Protein AF-A0A2V5YL11-F1 (afdb_monomer)

Structure (mmCIF, N/CA/C/O backbone):
data_AF-A0A2V5YL11-F1
#
_entry.id   AF-A0A2V5YL11-F1
#
loop_
_atom_site.group_PDB
_atom_site.id
_atom_site.type_symbol
_atom_site.label_atom_id
_atom_site.label_alt_id
_atom_site.label_comp_id
_atom_site.label_asym_id
_atom_site.label_entity_id
_atom_site.label_seq_id
_atom_site.pdbx_PDB_ins_code
_atom_site.Cartn_x
_atom_site.Cartn_y
_atom_site.Cartn_z
_atom_site.occupancy
_atom_site.B_iso_or_equiv
_atom_site.auth_seq_id
_atom_site.auth_comp_id
_atom_site.auth_asym_id
_atom_site.auth_atom_id
_atom_site.pdbx_PDB_model_num
ATOM 1 N N . ALA A 1 1 ? 20.488 -9.698 -36.478 1.00 76.25 1 ALA A N 1
ATOM 2 C CA . ALA A 1 1 ? 19.577 -8.677 -35.928 1.00 76.25 1 ALA A CA 1
ATOM 3 C C . ALA A 1 1 ? 19.561 -8.806 -34.409 1.00 76.25 1 ALA A C 1
ATOM 5 O O . ALA A 1 1 ? 19.761 -9.916 -33.918 1.00 76.25 1 ALA A O 1
ATOM 6 N N . LYS A 1 2 ? 19.429 -7.700 -33.667 1.00 92.94 2 LYS A N 1
ATOM 7 C CA . LYS A 1 2 ? 19.277 -7.756 -32.206 1.00 92.94 2 LYS A CA 1
ATOM 8 C C . LYS A 1 2 ? 17.811 -8.078 -31.908 1.00 92.94 2 LYS A C 1
ATOM 10 O O . LYS A 1 2 ? 16.938 -7.496 -32.543 1.00 92.94 2 LYS A O 1
ATOM 15 N N . LYS A 1 3 ? 17.555 -9.010 -30.988 1.00 94.94 3 LYS A N 1
ATOM 16 C CA . LYS A 1 3 ? 16.209 -9.517 -30.691 1.00 94.94 3 LYS A CA 1
ATOM 17 C C . LYS A 1 3 ? 15.915 -9.491 -29.205 1.00 94.94 3 LYS A C 1
ATOM 19 O O . LYS A 1 3 ? 16.787 -9.819 -28.403 1.00 94.94 3 LYS A O 1
ATOM 24 N N . VAL A 1 4 ? 14.683 -9.148 -28.848 1.00 95.50 4 VAL A N 1
ATOM 25 C CA . VAL A 1 4 ? 14.139 -9.343 -27.501 1.00 95.50 4 VAL A CA 1
ATOM 26 C C . VAL A 1 4 ? 13.125 -10.483 -27.543 1.00 95.50 4 VAL A C 1
ATOM 28 O O . VAL A 1 4 ? 12.310 -10.558 -28.462 1.00 95.50 4 VAL A O 1
ATOM 31 N N . ARG A 1 5 ? 13.201 -11.394 -26.569 1.00 94.81 5 ARG A N 1
ATOM 32 C CA . ARG A 1 5 ? 12.267 -12.518 -26.429 1.00 94.81 5 ARG A CA 1
ATOM 33 C C . ARG A 1 5 ? 11.266 -12.185 -25.330 1.00 94.81 5 ARG A C 1
ATOM 35 O O . ARG A 1 5 ? 11.670 -11.849 -24.217 1.00 94.81 5 ARG A O 1
ATOM 42 N N . THR A 1 6 ? 9.981 -12.260 -25.643 1.00 91.44 6 THR A N 1
ATOM 43 C CA . THR A 1 6 ? 8.898 -12.279 -24.654 1.00 91.44 6 THR A CA 1
ATOM 44 C C . THR A 1 6 ? 8.455 -13.731 -24.438 1.00 91.44 6 THR A C 1
ATOM 46 O O . THR A 1 6 ? 9.088 -14.644 -24.967 1.00 91.44 6 THR A O 1
ATOM 49 N N . GLY A 1 7 ? 7.408 -13.971 -23.641 1.00 90.44 7 GLY A N 1
ATOM 50 C CA . GLY A 1 7 ? 6.903 -15.333 -23.416 1.00 90.44 7 GLY A CA 1
ATOM 51 C C . GLY A 1 7 ? 6.562 -16.071 -24.716 1.00 90.44 7 GLY A C 1
ATOM 52 O O . GLY A 1 7 ? 6.916 -17.237 -24.857 1.00 90.44 7 GLY A O 1
ATOM 53 N N . ASP A 1 8 ? 5.983 -15.355 -25.686 1.00 93.19 8 ASP A N 1
ATOM 54 C CA . ASP A 1 8 ? 5.396 -15.965 -26.885 1.00 93.19 8 ASP A CA 1
ATOM 55 C C . ASP A 1 8 ? 6.000 -15.455 -28.207 1.00 93.19 8 ASP A C 1
ATOM 57 O O . ASP A 1 8 ? 5.657 -15.960 -29.275 1.00 93.19 8 ASP A O 1
ATOM 61 N N . LEU A 1 9 ? 6.872 -14.437 -28.177 1.00 94.31 9 LEU A N 1
ATOM 62 C CA . LEU A 1 9 ? 7.337 -13.742 -29.384 1.00 94.31 9 LEU A CA 1
ATOM 63 C C . LEU A 1 9 ? 8.833 -13.417 -29.343 1.00 94.31 9 LEU A C 1
ATOM 65 O O . LEU A 1 9 ? 9.419 -13.174 -28.288 1.00 94.31 9 LEU A O 1
ATOM 69 N N . GLU A 1 10 ? 9.433 -13.322 -30.529 1.00 95.94 10 GLU A N 1
ATOM 70 C CA . GLU A 1 10 ? 10.731 -12.678 -30.730 1.00 95.94 10 GLU A CA 1
ATOM 71 C C . GLU A 1 10 ? 10.550 -11.417 -31.567 1.00 95.94 10 GLU A C 1
ATOM 73 O O . GLU A 1 10 ? 9.960 -11.464 -32.645 1.00 95.94 10 GLU A O 1
ATOM 78 N N . ILE A 1 11 ? 11.069 -10.295 -31.077 1.00 95.25 11 ILE A N 1
ATOM 79 C CA . ILE A 1 11 ? 10.915 -8.989 -31.716 1.00 95.25 11 ILE A CA 1
ATOM 80 C C . ILE A 1 11 ? 12.307 -8.466 -32.075 1.00 95.25 11 ILE A C 1
ATOM 82 O O . ILE A 1 11 ? 13.159 -8.306 -31.196 1.00 95.25 11 ILE A O 1
ATOM 86 N N . ASP A 1 12 ? 12.542 -8.224 -33.366 1.00 97.00 12 ASP A N 1
ATOM 87 C CA . ASP A 1 12 ? 13.755 -7.574 -33.869 1.00 97.00 12 ASP A CA 1
ATOM 88 C C . ASP A 1 12 ? 13.756 -6.076 -33.526 1.00 97.00 12 ASP A C 1
ATOM 90 O O . ASP A 1 12 ? 12.714 -5.421 -33.553 1.00 97.00 12 ASP A O 1
ATOM 94 N N . TYR A 1 13 ? 14.929 -5.522 -33.213 1.00 96.19 13 TYR A N 1
ATOM 95 C CA . TYR A 1 13 ? 15.086 -4.099 -32.916 1.00 96.19 13 TYR A CA 1
ATOM 96 C C . TYR A 1 13 ? 16.445 -3.538 -33.354 1.00 96.19 13 TYR A C 1
ATOM 98 O O . TYR A 1 13 ? 17.468 -4.228 -33.334 1.00 96.19 13 TYR A O 1
ATOM 106 N N . ASP A 1 14 ? 16.467 -2.237 -33.648 1.00 96.50 14 ASP A N 1
ATOM 107 C CA . ASP A 1 14 ? 17.703 -1.468 -33.852 1.00 96.50 14 ASP A CA 1
ATOM 108 C C . ASP A 1 14 ? 18.208 -0.861 -32.532 1.00 96.50 14 ASP A C 1
ATOM 110 O O . ASP A 1 14 ? 19.389 -0.980 -32.177 1.00 96.50 14 ASP A O 1
ATOM 114 N N . TYR A 1 15 ? 17.275 -0.311 -31.746 1.00 96.50 15 TYR A N 1
ATOM 115 C CA . TYR A 1 15 ? 17.486 0.228 -30.402 1.00 96.50 15 TYR A CA 1
ATOM 116 C C . TYR A 1 15 ? 16.425 -0.315 -29.438 1.00 96.50 15 TYR A C 1
ATOM 118 O O . TYR A 1 15 ? 15.255 -0.418 -29.795 1.00 96.50 15 TYR A O 1
ATOM 126 N N . LEU A 1 16 ? 16.835 -0.646 -28.212 1.00 95.62 16 LEU A N 1
ATOM 127 C CA . LEU A 1 16 ? 15.959 -1.175 -27.166 1.00 95.62 16 LEU A CA 1
ATOM 128 C C . LEU A 1 16 ? 16.057 -0.292 -25.923 1.00 95.62 16 LEU A C 1
ATOM 130 O O . LEU A 1 16 ? 17.148 -0.104 -25.386 1.00 95.62 16 LEU A O 1
ATOM 134 N N . ILE A 1 17 ? 14.914 0.215 -25.461 1.00 95.38 17 ILE A N 1
ATOM 135 C CA . ILE A 1 17 ? 14.784 0.950 -24.199 1.00 95.38 17 ILE A CA 1
ATOM 136 C C . ILE A 1 17 ? 14.021 0.058 -23.223 1.00 95.38 17 ILE A C 1
ATOM 138 O O . ILE A 1 17 ? 12.880 -0.321 -23.482 1.00 95.38 17 ILE A O 1
ATOM 142 N N . LEU A 1 18 ? 14.651 -0.280 -22.100 1.00 93.06 18 LEU A N 1
ATOM 143 C CA . LEU A 1 18 ? 14.049 -1.111 -21.061 1.00 93.06 18 LEU A CA 1
ATOM 144 C C . LEU A 1 18 ? 13.541 -0.230 -19.921 1.00 93.06 18 LEU A C 1
ATOM 146 O O . LEU A 1 18 ? 14.326 0.370 -19.193 1.00 93.06 18 LEU A O 1
ATOM 150 N N . ALA A 1 19 ? 12.220 -0.177 -19.767 1.00 94.00 19 ALA A N 1
ATOM 151 C CA . ALA A 1 19 ? 11.531 0.584 -18.726 1.00 94.00 19 ALA A CA 1
ATOM 152 C C . ALA A 1 19 ? 10.490 -0.286 -17.997 1.00 94.00 19 ALA A C 1
ATOM 154 O O . ALA A 1 19 ? 9.371 0.139 -17.736 1.00 94.00 19 ALA A O 1
ATOM 155 N N . THR A 1 20 ? 10.847 -1.532 -17.669 1.00 90.75 20 THR A N 1
ATOM 156 C CA . THR A 1 20 ? 9.940 -2.533 -17.067 1.00 90.75 20 THR A CA 1
ATOM 157 C C . THR A 1 20 ? 9.579 -2.258 -15.602 1.00 90.75 20 THR A C 1
ATOM 159 O O . THR A 1 20 ? 8.879 -3.052 -14.977 1.00 90.75 20 THR A O 1
ATOM 162 N N . GLY A 1 21 ? 10.069 -1.154 -15.036 1.00 89.12 21 GLY A N 1
ATOM 163 C CA . GLY A 1 21 ? 9.877 -0.803 -13.634 1.00 89.12 21 GLY A CA 1
ATOM 164 C C . GLY A 1 21 ? 10.629 -1.730 -12.675 1.00 89.12 21 GLY A C 1
ATOM 165 O O . GLY A 1 21 ? 11.608 -2.380 -13.040 1.00 89.12 21 GLY A O 1
ATOM 166 N N . ALA A 1 22 ? 10.158 -1.768 -11.429 1.00 85.56 22 ALA A N 1
ATOM 167 C CA . ALA A 1 22 ? 10.711 -2.573 -10.343 1.00 85.56 22 ALA A CA 1
ATOM 168 C C . ALA A 1 22 ? 9.585 -3.267 -9.566 1.00 85.56 22 ALA A C 1
ATOM 170 O O . ALA A 1 22 ? 8.466 -2.749 -9.493 1.00 85.56 22 ALA A O 1
ATOM 171 N N . ARG A 1 23 ? 9.900 -4.418 -8.963 1.00 81.69 23 ARG A N 1
ATOM 172 C CA . ARG A 1 23 ? 9.019 -5.147 -8.039 1.00 81.69 23 ARG A CA 1
ATOM 173 C C . ARG A 1 23 ? 9.425 -4.897 -6.588 1.00 81.69 23 ARG A C 1
ATOM 175 O O . ARG A 1 23 ? 10.523 -4.404 -6.328 1.00 81.69 23 ARG A O 1
ATOM 182 N N . HIS A 1 24 ? 8.538 -5.251 -5.661 1.00 81.12 24 HIS A N 1
ATOM 183 C CA . HIS A 1 24 ? 8.856 -5.271 -4.235 1.00 81.12 24 HIS A CA 1
ATOM 184 C C . HIS A 1 24 ? 10.018 -6.224 -3.960 1.00 81.12 24 HIS A C 1
ATOM 186 O O . HIS A 1 24 ? 10.132 -7.280 -4.583 1.00 81.12 24 HIS A O 1
ATOM 192 N N . SER A 1 25 ? 10.872 -5.839 -3.018 1.00 85.19 25 SER A N 1
ATOM 193 C CA . SER A 1 25 ? 11.904 -6.708 -2.470 1.00 85.19 25 SER A CA 1
ATOM 194 C C . SER A 1 25 ? 11.530 -7.037 -1.038 1.00 85.19 25 SER A C 1
ATOM 196 O O . SER A 1 25 ? 11.382 -6.136 -0.216 1.00 85.19 25 SER A O 1
ATOM 198 N N . TYR A 1 26 ? 11.432 -8.326 -0.737 1.00 88.75 26 TYR A N 1
ATOM 199 C CA . TYR A 1 26 ? 11.272 -8.820 0.628 1.00 88.75 26 TYR A CA 1
ATOM 200 C C . TYR A 1 26 ? 12.622 -9.191 1.262 1.00 88.75 26 TYR A C 1
ATOM 202 O O . TYR A 1 26 ? 12.676 -9.978 2.198 1.00 88.75 26 TYR A O 1
ATOM 210 N N . PHE A 1 27 ? 13.734 -8.660 0.733 1.00 89.56 27 PHE A N 1
ATOM 211 C CA . PHE A 1 27 ? 15.090 -8.844 1.273 1.00 89.56 27 PHE A CA 1
ATOM 212 C C . PHE A 1 27 ? 15.487 -10.315 1.515 1.00 89.56 27 PHE A C 1
ATOM 214 O O . PHE A 1 27 ? 16.211 -10.624 2.456 1.00 89.56 27 PHE A O 1
ATOM 221 N N . GLY A 1 28 ? 15.022 -11.224 0.651 1.00 90.12 28 GLY A N 1
ATOM 222 C CA . GLY A 1 28 ? 15.260 -12.669 0.764 1.00 90.12 28 GLY A CA 1
ATOM 223 C C . GLY A 1 28 ? 14.097 -13.471 1.359 1.00 90.12 28 GLY A C 1
ATOM 224 O O . GLY A 1 28 ? 14.142 -14.696 1.313 1.00 90.12 28 GLY A O 1
ATOM 225 N N . HIS A 1 29 ? 13.037 -12.810 1.832 1.00 90.25 29 HIS A N 1
ATOM 226 C CA . HIS A 1 29 ? 11.863 -13.428 2.461 1.00 90.25 29 HIS A CA 1
ATOM 227 C C . HIS A 1 29 ? 10.606 -13.352 1.585 1.00 90.25 29 HIS A C 1
ATOM 229 O O . HIS A 1 29 ? 9.595 -12.749 1.941 1.00 90.25 29 HIS A O 1
ATOM 235 N N . ASN A 1 30 ? 10.655 -13.956 0.396 1.00 88.44 30 ASN A N 1
ATOM 236 C CA . ASN A 1 30 ? 9.524 -13.928 -0.547 1.00 88.44 30 ASN A CA 1
ATOM 237 C C . ASN A 1 30 ? 8.245 -14.583 0.014 1.00 88.44 30 ASN A C 1
ATOM 239 O O . ASN A 1 30 ? 7.151 -14.349 -0.488 1.00 88.44 30 ASN A O 1
ATOM 243 N N . ASP A 1 31 ? 8.362 -15.402 1.058 1.00 90.94 31 ASP A N 1
ATOM 244 C CA . ASP A 1 31 ? 7.236 -15.987 1.781 1.00 90.94 31 ASP A CA 1
ATOM 245 C C . ASP A 1 31 ? 6.348 -14.938 2.474 1.00 90.94 31 ASP A C 1
ATOM 247 O O . ASP A 1 31 ? 5.151 -15.182 2.655 1.00 90.94 31 ASP A O 1
ATO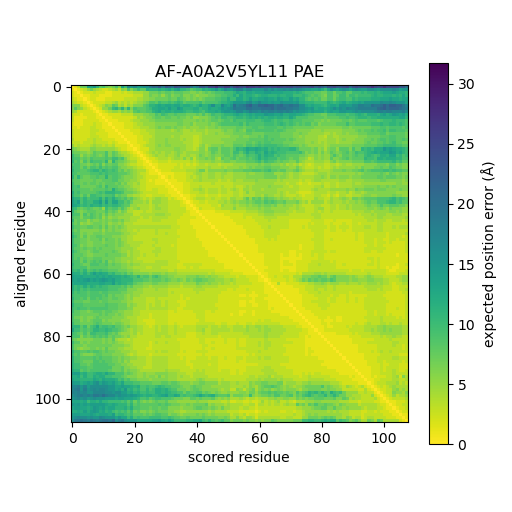M 251 N N . TRP A 1 32 ? 6.891 -13.757 2.787 1.00 91.25 32 TRP A N 1
ATOM 252 C CA . TRP A 1 32 ? 6.148 -12.669 3.423 1.00 91.25 32 TRP A CA 1
ATOM 253 C C . TRP A 1 32 ? 5.078 -12.056 2.528 1.00 91.25 32 TRP A C 1
ATOM 255 O O . TRP A 1 32 ? 4.093 -11.547 3.055 1.00 91.25 32 TRP A O 1
ATOM 265 N N . GLU A 1 33 ? 5.199 -12.149 1.203 1.00 87.94 33 GLU A N 1
ATOM 266 C CA . GLU A 1 33 ? 4.235 -11.570 0.255 1.00 87.94 33 GLU A CA 1
ATOM 267 C C . GLU A 1 33 ? 2.790 -12.026 0.525 1.00 87.94 33 GLU A C 1
ATOM 269 O O . GLU A 1 33 ? 1.837 -11.268 0.352 1.00 87.94 33 GLU A O 1
ATOM 274 N N . LYS A 1 34 ? 2.620 -13.246 1.047 1.00 86.62 34 LYS A N 1
ATOM 275 C CA . LYS A 1 34 ? 1.309 -13.820 1.383 1.00 86.62 34 LYS A CA 1
ATOM 276 C C . LYS A 1 34 ? 0.610 -13.091 2.534 1.00 86.62 34 LYS A C 1
ATOM 278 O O . LYS A 1 34 ? -0.618 -12.999 2.548 1.00 86.62 34 LYS A O 1
ATOM 283 N N . ILE A 1 35 ? 1.381 -12.609 3.507 1.00 87.50 35 ILE A N 1
ATOM 284 C CA . ILE A 1 35 ? 0.873 -12.026 4.759 1.00 87.50 35 ILE A CA 1
ATOM 285 C C . ILE A 1 35 ? 1.043 -10.503 4.808 1.00 87.50 35 ILE A C 1
ATOM 287 O O . ILE A 1 35 ? 0.215 -9.820 5.401 1.00 87.50 35 ILE A O 1
ATOM 291 N N . ALA A 1 36 ? 2.055 -9.977 4.123 1.00 88.75 36 ALA A N 1
ATOM 292 C CA . ALA A 1 36 ? 2.388 -8.566 4.001 1.00 88.75 36 ALA A CA 1
ATOM 293 C C . ALA A 1 36 ? 2.404 -8.181 2.508 1.00 88.75 36 ALA A C 1
ATOM 295 O O . ALA A 1 36 ? 3.477 -8.088 1.898 1.00 88.75 36 ALA A O 1
ATOM 296 N N . PRO A 1 37 ? 1.223 -8.006 1.887 1.00 85.31 37 PRO A N 1
ATOM 297 C CA . PRO A 1 37 ? 1.146 -7.585 0.496 1.00 85.31 37 PRO A CA 1
ATOM 298 C C . PRO A 1 37 ? 1.750 -6.187 0.352 1.00 85.31 37 PRO A C 1
ATOM 300 O O . PRO A 1 37 ? 1.562 -5.321 1.209 1.00 85.31 37 PRO A O 1
ATOM 303 N N . GLY A 1 38 ? 2.497 -5.970 -0.726 1.00 86.50 38 GLY A N 1
ATOM 304 C CA . GLY A 1 38 ? 3.006 -4.642 -1.048 1.00 86.50 38 GLY A CA 1
ATOM 305 C C . GLY A 1 38 ? 1.933 -3.740 -1.667 1.00 86.50 38 GLY A C 1
ATOM 306 O O . GLY A 1 38 ? 0.788 -4.141 -1.830 1.00 86.50 38 GLY A O 1
ATOM 307 N N . LEU A 1 39 ? 2.324 -2.519 -2.042 1.00 88.75 39 LEU A N 1
ATOM 308 C CA . LEU A 1 39 ? 1.472 -1.537 -2.722 1.00 88.75 39 LEU A CA 1
ATOM 309 C C . LEU A 1 39 ? 2.165 -1.019 -3.992 1.00 88.75 39 LEU A C 1
ATOM 311 O O . LEU A 1 39 ? 2.883 -0.019 -3.955 1.00 88.75 39 LEU A O 1
ATOM 315 N N . LYS A 1 40 ? 2.026 -1.735 -5.111 1.00 87.69 40 LYS A N 1
ATOM 316 C CA . LYS A 1 40 ? 2.617 -1.349 -6.408 1.00 87.69 40 LYS A CA 1
ATOM 317 C C . LYS A 1 40 ? 1.614 -1.324 -7.552 1.00 87.69 40 LYS A C 1
ATOM 319 O O . LYS A 1 40 ? 1.822 -0.567 -8.498 1.00 87.69 40 LYS A O 1
ATOM 324 N N . SER A 1 41 ? 0.575 -2.144 -7.472 1.00 88.25 41 SER A N 1
ATOM 325 C CA . SER A 1 41 ? -0.491 -2.241 -8.465 1.00 88.25 41 SER A CA 1
ATOM 326 C C . SER A 1 41 ? -1.808 -1.645 -7.949 1.00 88.25 41 SER A C 1
ATOM 328 O O . SER A 1 41 ? -1.948 -1.328 -6.765 1.00 88.25 41 SER A O 1
ATOM 330 N N . LEU A 1 42 ? -2.784 -1.477 -8.844 1.00 89.75 42 LEU A N 1
ATOM 331 C CA . LEU A 1 42 ? -4.138 -1.078 -8.454 1.00 89.75 42 LEU A CA 1
ATOM 332 C C . LEU A 1 42 ? -4.827 -2.206 -7.676 1.00 89.75 42 LEU A C 1
ATOM 334 O O . LEU A 1 42 ? -5.554 -1.956 -6.717 1.00 89.75 42 LEU A O 1
ATOM 338 N N . GLU A 1 43 ? -4.568 -3.444 -8.078 1.00 90.94 43 GLU A N 1
ATOM 339 C CA . GLU A 1 43 ? -5.066 -4.651 -7.436 1.00 90.94 43 GLU A CA 1
ATOM 340 C C . GLU A 1 43 ? -4.600 -4.721 -5.975 1.00 90.94 43 GLU A C 1
ATOM 342 O O . GLU A 1 43 ? -5.413 -4.991 -5.089 1.00 90.94 43 GLU A O 1
ATOM 347 N N . ASP A 1 44 ? -3.335 -4.371 -5.709 1.00 89.44 44 ASP A N 1
ATOM 348 C CA . ASP A 1 44 ? -2.787 -4.272 -4.352 1.00 89.44 44 ASP A CA 1
ATOM 349 C C . ASP A 1 44 ? -3.573 -3.261 -3.505 1.00 89.44 44 ASP A C 1
ATOM 351 O O . ASP A 1 44 ? -3.930 -3.535 -2.359 1.00 89.44 44 ASP A O 1
ATOM 355 N N . ALA A 1 45 ? -3.871 -2.086 -4.071 1.00 90.75 45 ALA A N 1
ATOM 356 C CA . ALA A 1 45 ? -4.582 -1.021 -3.369 1.00 90.75 45 ALA A CA 1
ATOM 357 C C . ALA A 1 45 ? -6.024 -1.425 -3.018 1.00 90.75 45 ALA A C 1
ATOM 359 O O . ALA A 1 45 ? -6.499 -1.157 -1.910 1.00 90.75 45 ALA A O 1
ATOM 360 N N . ILE A 1 46 ? -6.715 -2.097 -3.944 1.00 92.69 46 ILE A N 1
ATOM 361 C CA . ILE A 1 46 ? -8.069 -2.620 -3.723 1.00 92.69 46 ILE A CA 1
ATOM 362 C C . ILE A 1 46 ? -8.055 -3.677 -2.615 1.00 92.69 46 ILE A C 1
ATOM 364 O O . ILE A 1 46 ? -8.882 -3.621 -1.701 1.00 92.69 46 ILE A O 1
ATOM 368 N N . GLU A 1 47 ? -7.107 -4.613 -2.663 1.00 91.44 47 GLU A N 1
ATOM 369 C CA . GLU A 1 47 ? -6.984 -5.668 -1.659 1.00 91.44 47 GLU A CA 1
ATOM 370 C C . GLU A 1 47 ? -6.656 -5.101 -0.274 1.00 91.44 47 GLU A C 1
ATOM 372 O O . GLU A 1 47 ? -7.260 -5.504 0.722 1.00 91.44 47 GLU A O 1
ATOM 377 N N . LEU A 1 48 ? -5.752 -4.125 -0.194 1.00 91.50 48 LEU A N 1
ATOM 378 C CA . LEU A 1 48 ? -5.382 -3.502 1.071 1.00 91.50 48 LEU A CA 1
ATOM 379 C C . LEU A 1 48 ? -6.557 -2.744 1.694 1.00 91.50 48 LEU A C 1
ATOM 381 O O . LEU A 1 48 ? -6.851 -2.931 2.876 1.00 91.50 48 LEU A O 1
ATOM 385 N N . ARG A 1 49 ? -7.297 -1.966 0.891 1.00 91.50 49 ARG A N 1
ATOM 386 C CA . ARG A 1 49 ? -8.528 -1.303 1.343 1.00 91.50 49 ARG A CA 1
ATOM 387 C C . ARG A 1 49 ? -9.545 -2.315 1.864 1.00 91.50 49 ARG A C 1
ATOM 389 O O . ARG A 1 49 ? -10.126 -2.102 2.925 1.00 91.50 49 ARG A O 1
ATOM 396 N N . ARG A 1 50 ? -9.748 -3.424 1.146 1.00 92.94 50 ARG A N 1
ATO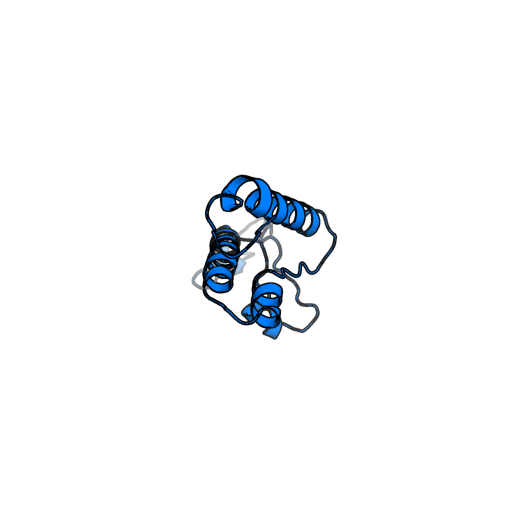M 397 C CA . ARG A 1 50 ? -10.657 -4.497 1.569 1.00 92.94 50 ARG A CA 1
ATOM 398 C C . ARG A 1 50 ? -10.241 -5.076 2.923 1.00 92.94 50 ARG A C 1
ATOM 400 O O . ARG A 1 50 ? -11.093 -5.227 3.7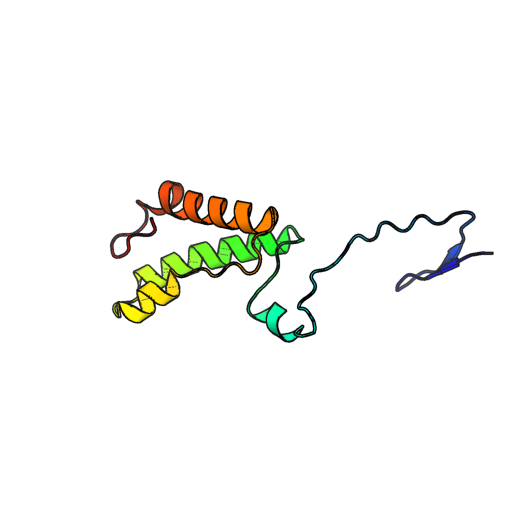92 1.00 92.94 50 ARG A O 1
ATOM 407 N N . ARG A 1 51 ? -8.950 -5.366 3.125 1.00 92.69 51 ARG A N 1
ATOM 408 C CA . ARG A 1 51 ? -8.424 -5.882 4.404 1.00 92.69 51 ARG A CA 1
ATOM 409 C C . ARG A 1 51 ? -8.651 -4.916 5.560 1.00 92.69 51 ARG A C 1
ATOM 411 O O . ARG A 1 51 ? -9.079 -5.364 6.616 1.00 92.69 51 ARG A O 1
ATOM 418 N N . ILE A 1 52 ? -8.414 -3.622 5.351 1.00 92.62 52 ILE A N 1
ATOM 419 C CA . ILE A 1 52 ? -8.632 -2.590 6.375 1.00 92.62 52 ILE A CA 1
ATOM 420 C C . ILE A 1 52 ? -10.102 -2.551 6.802 1.00 92.62 52 ILE A C 1
ATOM 422 O O . ILE A 1 52 ? -10.395 -2.648 7.988 1.00 92.62 52 ILE A O 1
ATOM 426 N N . LEU A 1 53 ? -11.034 -2.467 5.847 1.00 92.75 53 LEU A N 1
ATOM 427 C CA . LEU A 1 53 ? -12.467 -2.393 6.157 1.00 92.75 53 LEU A CA 1
ATOM 428 C C . LEU A 1 53 ? -12.966 -3.656 6.873 1.00 92.75 53 LEU A C 1
ATOM 430 O O . LEU A 1 53 ? -13.632 -3.565 7.901 1.00 92.75 53 LEU A O 1
ATOM 434 N N . MET A 1 54 ? -12.579 -4.835 6.381 1.00 93.94 54 MET A N 1
ATOM 435 C CA . MET A 1 54 ? -12.947 -6.103 7.018 1.00 93.94 54 MET A CA 1
ATOM 436 C C . MET A 1 54 ? -12.361 -6.261 8.423 1.00 93.94 54 M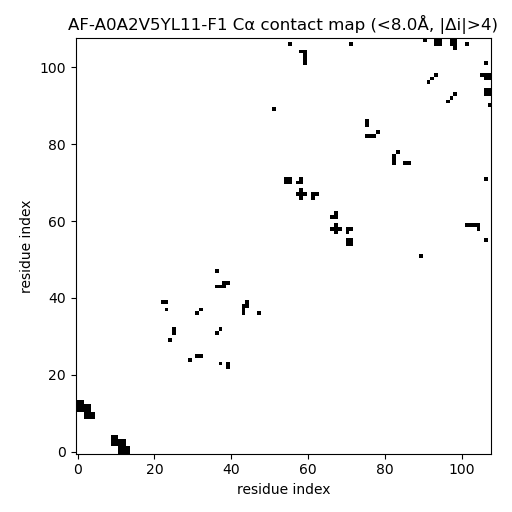ET A C 1
ATOM 438 O O . MET A 1 54 ? -12.972 -6.924 9.255 1.00 93.94 54 MET A O 1
ATOM 442 N N . ALA A 1 55 ? -11.183 -5.696 8.697 1.00 94.75 55 ALA A N 1
ATOM 443 C CA . ALA A 1 55 ? -10.571 -5.762 10.018 1.00 94.75 55 ALA A CA 1
ATOM 444 C C . ALA A 1 55 ? -11.424 -5.027 11.065 1.00 94.75 55 ALA A C 1
ATOM 446 O O . ALA A 1 55 ? -11.682 -5.579 12.133 1.00 94.75 55 ALA A O 1
ATOM 447 N N . PHE A 1 56 ? -11.951 -3.845 10.727 1.00 94.25 56 PHE A N 1
ATOM 448 C CA . PHE A 1 56 ? -12.894 -3.126 11.590 1.00 94.25 56 PHE A CA 1
ATOM 449 C C . PHE A 1 56 ? -14.234 -3.864 11.731 1.00 94.25 56 PHE A C 1
ATOM 451 O O . PHE A 1 56 ? -14.729 -4.030 12.844 1.00 94.25 56 PHE A O 1
ATOM 458 N N . GLU A 1 57 ? -14.790 -4.404 10.640 1.00 93.75 57 GLU A N 1
ATOM 459 C CA . GLU A 1 57 ? -16.009 -5.231 10.707 1.00 93.75 57 GLU A CA 1
ATOM 460 C C . GLU A 1 57 ? -15.839 -6.487 11.572 1.00 93.75 57 GLU A C 1
ATOM 462 O O . GLU A 1 57 ? -16.792 -6.951 12.205 1.00 93.75 57 GLU A O 1
ATOM 467 N N . TYR A 1 58 ? -14.643 -7.073 11.561 1.00 95.19 58 TYR A N 1
ATOM 468 C CA . TYR A 1 58 ? -14.301 -8.217 12.391 1.00 95.19 58 TYR A CA 1
ATOM 469 C C . T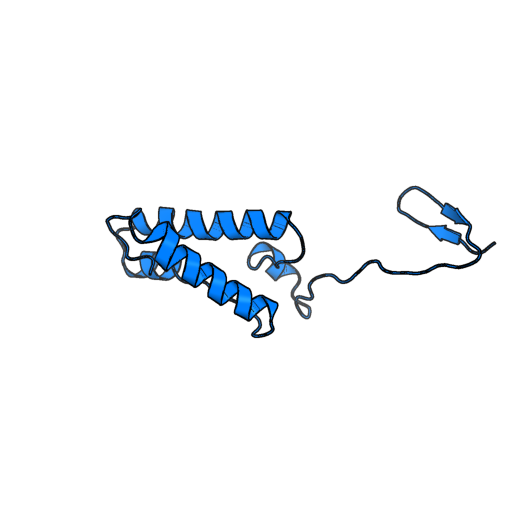YR A 1 58 ? -14.165 -7.801 13.858 1.00 95.19 58 TYR A C 1
ATOM 471 O O . TYR A 1 58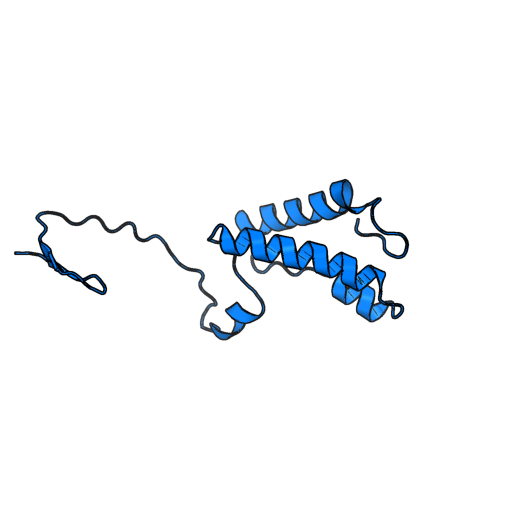 ? -14.769 -8.438 14.718 1.00 95.19 58 TYR A O 1
ATOM 479 N N . ALA A 1 59 ? -13.458 -6.703 14.141 1.00 95.56 59 ALA A N 1
ATOM 480 C CA . ALA A 1 59 ? -13.284 -6.166 15.489 1.00 95.56 59 ALA A CA 1
ATOM 481 C C . ALA A 1 59 ? -14.622 -5.831 16.180 1.00 95.56 59 ALA A C 1
ATOM 483 O O . ALA A 1 59 ? -14.786 -6.127 17.362 1.00 95.56 59 ALA A O 1
ATOM 484 N N . GLU A 1 60 ? -15.608 -5.313 15.437 1.00 94.56 60 GLU A N 1
ATOM 485 C CA . GLU A 1 60 ? -16.968 -5.016 15.930 1.00 94.56 60 GLU A CA 1
ATOM 486 C C . GLU A 1 60 ? -17.720 -6.249 16.461 1.00 94.56 60 GLU A C 1
ATOM 488 O O . GLU A 1 60 ? -18.629 -6.123 17.284 1.00 94.56 60 GLU A O 1
ATOM 493 N N . LYS A 1 61 ? -17.354 -7.448 15.993 1.00 94.75 61 LYS A N 1
ATOM 494 C CA . LYS A 1 61 ? -18.009 -8.720 16.342 1.00 94.75 61 LYS A CA 1
ATOM 495 C C . LYS A 1 61 ? -17.282 -9.499 17.438 1.00 94.75 61 LYS A C 1
ATOM 497 O O . LYS A 1 61 ? -17.759 -10.561 17.830 1.00 94.75 61 LYS A O 1
ATOM 502 N N . ILE A 1 62 ? -16.121 -9.027 17.883 1.00 94.81 62 ILE A N 1
ATOM 503 C CA . ILE A 1 62 ? -15.301 -9.706 18.886 1.00 94.81 62 ILE A CA 1
ATOM 504 C C . ILE A 1 62 ? -15.621 -9.145 20.269 1.00 94.81 62 ILE A C 1
ATOM 506 O O . ILE A 1 62 ? -15.569 -7.932 20.468 1.00 94.81 62 ILE A O 1
ATOM 510 N N . ASP A 1 63 ? -15.877 -10.032 21.231 1.00 94.12 63 ASP A N 1
ATOM 511 C CA . ASP A 1 63 ? -16.062 -9.672 22.644 1.00 94.12 63 ASP A CA 1
ATOM 512 C C . ASP A 1 63 ? -14.738 -9.609 23.422 1.00 94.12 63 ASP A C 1
ATOM 514 O O . ASP A 1 63 ? -14.617 -8.848 24.381 1.00 94.12 63 ASP A O 1
ATOM 518 N N . ASP A 1 64 ? -13.741 -10.406 23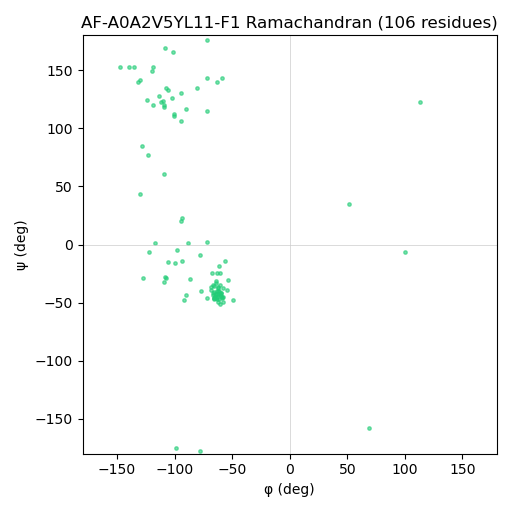.021 1.00 96.12 64 ASP A N 1
ATOM 519 C CA . ASP A 1 64 ? -12.414 -10.393 23.641 1.00 96.12 64 ASP A CA 1
ATOM 520 C C . ASP A 1 64 ? -11.643 -9.119 23.277 1.00 96.12 64 ASP A C 1
ATOM 522 O O . ASP A 1 64 ? -11.258 -8.900 22.126 1.00 96.12 64 ASP A O 1
ATOM 526 N N . GLU A 1 65 ? -11.373 -8.289 24.280 1.00 93.75 65 GLU A N 1
ATOM 527 C CA . GLU A 1 65 ? -10.736 -6.989 24.076 1.00 93.75 65 GLU A CA 1
ATOM 528 C C . GLU A 1 65 ? -9.327 -7.122 23.480 1.00 93.75 65 GLU A C 1
ATOM 530 O O . GLU A 1 65 ? -8.947 -6.339 22.611 1.00 93.75 65 GLU A O 1
ATOM 535 N N . ALA A 1 66 ? -8.558 -8.143 23.872 1.00 95.81 66 ALA A N 1
ATOM 536 C CA . ALA A 1 66 ? -7.213 -8.344 23.339 1.00 95.81 66 ALA A CA 1
ATOM 537 C C . ALA A 1 66 ? -7.239 -8.681 21.837 1.00 95.81 66 ALA A C 1
ATOM 539 O O . ALA A 1 66 ? -6.497 -8.085 21.051 1.00 95.81 66 ALA A O 1
ATOM 540 N N . ALA A 1 67 ? -8.117 -9.594 21.417 1.00 95.31 67 ALA A N 1
ATOM 541 C CA . ALA A 1 67 ? -8.305 -9.937 20.013 1.00 95.31 67 ALA A CA 1
ATOM 542 C C . ALA A 1 67 ? -8.878 -8.770 19.192 1.00 95.31 67 ALA A C 1
ATOM 544 O O . ALA A 1 67 ? -8.472 -8.581 18.044 1.00 95.31 67 ALA A O 1
ATOM 545 N N . ARG A 1 68 ? -9.770 -7.959 19.771 1.00 95.69 68 ARG A N 1
ATOM 546 C CA . ARG A 1 68 ? -10.301 -6.740 19.142 1.00 95.69 68 ARG A CA 1
ATOM 547 C C . ARG A 1 68 ? -9.195 -5.721 18.865 1.00 95.69 68 ARG A C 1
ATOM 549 O O . ARG A 1 68 ? -9.075 -5.251 17.736 1.00 95.69 68 ARG A O 1
ATOM 556 N N . GLN A 1 69 ? -8.351 -5.428 19.855 1.00 93.94 69 GLN A N 1
ATOM 557 C CA . GLN A 1 69 ? -7.205 -4.529 19.680 1.00 93.94 69 GLN A CA 1
ATOM 558 C C . GLN A 1 69 ? -6.228 -5.059 18.624 1.00 93.94 69 GLN A C 1
ATOM 560 O O . GLN A 1 69 ? -5.771 -4.313 17.756 1.00 93.94 69 GLN A O 1
ATOM 565 N N . ALA A 1 70 ? -5.956 -6.367 18.638 1.00 95.19 70 ALA A N 1
ATOM 566 C CA . ALA A 1 70 ? -5.105 -6.996 17.634 1.00 95.19 70 ALA A CA 1
ATOM 567 C C . ALA A 1 70 ? -5.691 -6.872 1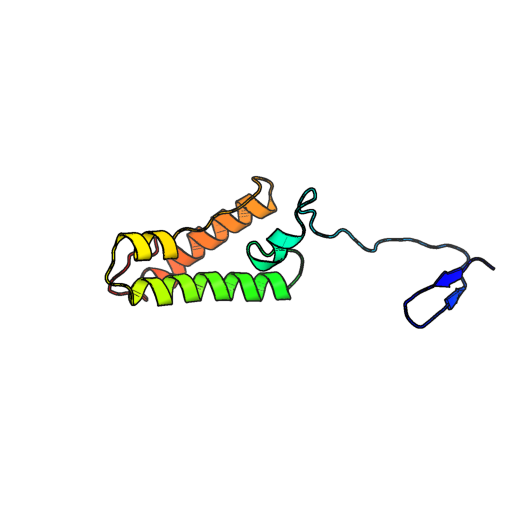6.216 1.00 95.19 70 ALA A C 1
ATOM 569 O O . ALA A 1 70 ? -4.950 -6.586 15.278 1.00 95.19 70 ALA A O 1
ATOM 570 N N . ALA A 1 71 ? -7.009 -7.032 16.055 1.00 94.88 71 ALA A N 1
ATOM 571 C CA . ALA A 1 71 ? -7.683 -6.890 14.766 1.00 94.88 71 ALA A CA 1
ATOM 572 C C . ALA A 1 71 ? -7.592 -5.464 14.197 1.00 94.88 71 ALA A C 1
ATOM 574 O O . ALA A 1 71 ? -7.484 -5.304 12.986 1.00 94.88 71 ALA A O 1
ATOM 575 N N . MET A 1 72 ? -7.588 -4.437 15.052 1.00 93.88 72 MET A N 1
ATOM 576 C CA . MET A 1 72 ? -7.483 -3.027 14.639 1.00 93.88 72 MET A CA 1
ATOM 577 C C . MET A 1 72 ? -6.035 -2.526 14.520 1.00 93.88 72 MET A C 1
ATOM 579 O O . MET A 1 72 ? -5.803 -1.360 14.203 1.00 93.88 72 MET A O 1
ATOM 583 N N . THR A 1 73 ? -5.043 -3.384 14.766 1.00 93.81 73 THR A N 1
ATOM 584 C CA . THR A 1 73 ? -3.629 -3.006 14.696 1.00 93.81 73 THR A CA 1
ATOM 585 C C . THR A 1 73 ? -3.073 -3.231 13.291 1.00 93.81 73 THR A C 1
ATOM 587 O O . THR A 1 73 ? -2.954 -4.363 12.821 1.00 93.81 73 THR A O 1
ATOM 590 N N . PHE A 1 74 ? -2.649 -2.150 12.635 1.00 93.69 74 PHE A N 1
ATOM 591 C CA . PHE A 1 74 ? -2.011 -2.189 11.318 1.00 93.69 74 PHE A CA 1
ATOM 592 C C . PHE A 1 74 ? -0.504 -1.944 11.429 1.00 93.69 74 PHE A C 1
ATOM 594 O O . PHE A 1 74 ? -0.061 -0.998 12.078 1.00 93.69 74 PHE A O 1
ATOM 601 N N . VAL A 1 75 ? 0.294 -2.782 10.761 1.00 94.31 75 VAL A N 1
ATOM 602 C CA . VAL A 1 75 ? 1.759 -2.670 10.739 1.00 94.31 75 VAL A CA 1
ATOM 603 C C . VAL A 1 75 ? 2.223 -2.281 9.341 1.00 94.31 75 VAL A C 1
ATOM 605 O O . VAL A 1 75 ? 1.968 -2.994 8.372 1.00 94.31 75 VAL A O 1
ATOM 608 N N . ILE A 1 76 ? 2.939 -1.161 9.245 1.00 93.62 76 ILE A N 1
ATOM 609 C CA . ILE A 1 76 ? 3.522 -0.665 7.996 1.00 93.62 76 ILE A CA 1
ATOM 610 C C . ILE A 1 76 ? 5.035 -0.844 8.064 1.00 93.62 76 ILE A C 1
ATOM 612 O O . ILE A 1 76 ? 5.710 -0.271 8.919 1.00 93.62 76 ILE A O 1
ATOM 616 N N . ILE A 1 77 ? 5.570 -1.649 7.149 1.00 92.00 77 ILE A N 1
ATOM 617 C CA . ILE A 1 77 ? 7.001 -1.940 7.079 1.00 92.00 77 ILE A CA 1
ATOM 618 C C . ILE A 1 77 ? 7.645 -0.978 6.078 1.00 92.00 77 ILE A C 1
ATOM 620 O O . ILE A 1 77 ? 7.494 -1.124 4.868 1.00 92.00 77 ILE A O 1
ATOM 624 N N . GLY A 1 78 ? 8.389 -0.006 6.606 1.00 90.88 78 GLY A N 1
ATOM 625 C CA . GLY A 1 78 ? 9.136 0.983 5.830 1.00 90.88 78 GLY A CA 1
ATOM 626 C C . GLY A 1 78 ? 8.588 2.401 5.991 1.00 90.88 78 GLY A C 1
ATOM 627 O O . GLY A 1 78 ? 7.435 2.675 5.685 1.00 90.88 78 GLY A O 1
ATOM 628 N N . GLY A 1 79 ? 9.446 3.323 6.433 1.00 94.50 79 GLY A N 1
ATOM 629 C CA . GLY A 1 79 ? 9.115 4.740 6.650 1.00 94.50 79 GLY A CA 1
ATOM 630 C C . GLY A 1 79 ? 9.422 5.655 5.461 1.00 94.50 79 GLY A C 1
ATOM 631 O O . GLY A 1 79 ? 9.658 6.844 5.649 1.00 94.50 79 GLY A O 1
ATOM 632 N N . GLY A 1 80 ? 9.501 5.104 4.247 1.00 94.56 80 GLY A N 1
ATOM 633 C CA . GLY A 1 80 ? 9.633 5.910 3.030 1.00 94.56 80 GLY A CA 1
ATOM 634 C C . GLY A 1 80 ? 8.325 6.638 2.684 1.00 94.56 80 GLY A C 1
ATOM 635 O O . GLY A 1 80 ? 7.306 6.377 3.324 1.00 94.56 80 GLY A O 1
ATOM 636 N N . PRO A 1 81 ? 8.311 7.489 1.640 1.00 95.44 81 PRO A N 1
ATOM 637 C CA . PRO A 1 81 ? 7.130 8.271 1.261 1.00 95.44 81 PRO A CA 1
ATOM 638 C C . PRO A 1 81 ? 5.851 7.431 1.153 1.00 95.44 81 PRO A C 1
ATOM 640 O O . PRO A 1 81 ? 4.860 7.749 1.796 1.00 95.44 81 PRO A O 1
ATOM 643 N N . THR A 1 82 ? 5.910 6.287 0.461 1.00 92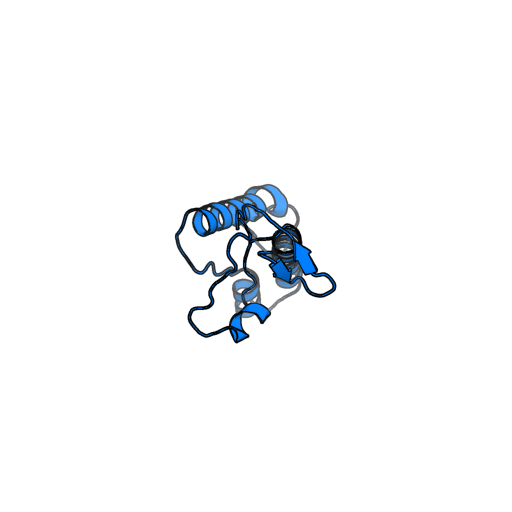.19 82 THR A N 1
ATOM 644 C CA . THR A 1 82 ? 4.760 5.377 0.320 1.00 92.19 82 THR A CA 1
ATOM 645 C C . THR A 1 82 ? 4.245 4.857 1.664 1.00 92.19 82 THR A C 1
ATOM 647 O O . THR A 1 82 ? 3.040 4.803 1.874 1.00 92.19 82 THR A O 1
ATOM 650 N N . GLY A 1 83 ? 5.134 4.485 2.590 1.00 94.06 83 GLY A N 1
ATOM 651 C CA . GLY A 1 83 ? 4.723 3.994 3.908 1.00 94.06 83 GLY A CA 1
ATOM 652 C C . GLY A 1 83 ? 4.098 5.091 4.770 1.00 94.06 83 GLY A C 1
ATOM 653 O O . GLY A 1 83 ? 3.095 4.855 5.439 1.00 94.06 83 GLY A O 1
ATOM 654 N N . VAL A 1 84 ? 4.647 6.308 4.702 1.00 96.50 84 VAL A N 1
ATOM 655 C CA . VAL A 1 84 ? 4.116 7.480 5.414 1.00 96.50 84 VAL A CA 1
ATOM 656 C C . VAL A 1 84 ? 2.739 7.881 4.878 1.00 96.50 84 VAL A C 1
ATOM 658 O O . VAL A 1 84 ? 1.817 8.075 5.667 1.00 96.50 84 VAL A O 1
ATOM 661 N N . GLU A 1 85 ? 2.567 7.954 3.557 1.00 94.56 85 GLU A N 1
ATOM 662 C CA . GLU A 1 85 ? 1.267 8.252 2.937 1.00 94.56 85 GLU A CA 1
ATOM 663 C C . GLU A 1 85 ? 0.221 7.190 3.281 1.00 94.56 85 GLU A C 1
ATOM 665 O O . GLU A 1 85 ? -0.915 7.526 3.607 1.00 94.56 85 GLU A O 1
ATOM 670 N N . MET A 1 86 ? 0.612 5.914 3.293 1.00 93.62 86 MET A N 1
ATOM 671 C CA . MET A 1 86 ? -0.266 4.821 3.706 1.00 93.62 86 MET A CA 1
ATOM 672 C C . MET A 1 86 ? -0.710 4.935 5.162 1.00 93.62 86 MET A C 1
ATOM 674 O O . MET A 1 86 ? -1.888 4.736 5.452 1.00 93.62 86 MET A O 1
ATOM 678 N N . ALA A 1 87 ? 0.198 5.288 6.075 1.00 94.56 87 ALA A N 1
ATOM 679 C CA . ALA A 1 87 ? -0.152 5.521 7.474 1.00 94.56 87 ALA A CA 1
ATOM 680 C C . ALA A 1 87 ? -1.180 6.655 7.605 1.00 94.56 87 ALA A C 1
ATOM 682 O O . ALA A 1 87 ? -2.174 6.511 8.317 1.00 94.56 87 ALA A O 1
ATOM 683 N N . GLY A 1 88 ? -0.969 7.753 6.870 1.00 94.31 88 GLY A N 1
ATOM 684 C CA . GLY A 1 88 ? -1.901 8.877 6.814 1.00 94.31 88 GLY A CA 1
ATOM 685 C C . GLY A 1 88 ? -3.270 8.481 6.262 1.00 94.31 88 GLY A C 1
ATOM 686 O O . GLY A 1 88 ? -4.283 8.787 6.882 1.00 94.31 88 GLY A O 1
ATOM 687 N N . ALA A 1 89 ? -3.305 7.740 5.153 1.00 92.44 89 ALA A N 1
ATOM 688 C CA . ALA A 1 89 ? -4.547 7.292 4.527 1.00 92.44 89 ALA A CA 1
ATOM 689 C C . ALA A 1 89 ? -5.356 6.351 5.436 1.00 92.44 89 ALA A C 1
ATOM 691 O O . ALA A 1 89 ? -6.576 6.473 5.520 1.00 92.44 89 ALA A O 1
ATOM 692 N N . ILE A 1 90 ? -4.696 5.432 6.152 1.00 92.06 90 ILE A N 1
ATOM 693 C CA . ILE A 1 90 ? -5.372 4.556 7.123 1.00 92.06 90 ILE A CA 1
ATOM 694 C C . ILE A 1 90 ? -5.962 5.386 8.269 1.00 92.06 90 ILE A C 1
ATOM 696 O O . ILE A 1 90 ? -7.130 5.199 8.610 1.00 92.06 90 ILE A O 1
ATOM 700 N N . ALA A 1 91 ? -5.190 6.328 8.820 1.00 92.19 91 ALA A N 1
ATOM 701 C CA . ALA A 1 91 ? -5.665 7.217 9.879 1.00 92.19 91 ALA A CA 1
ATOM 702 C C . ALA A 1 91 ? -6.839 8.098 9.415 1.00 92.19 91 ALA A C 1
ATOM 704 O O . ALA A 1 91 ? -7.779 8.331 10.173 1.00 92.19 91 ALA A O 1
ATOM 705 N N . GLU A 1 92 ? -6.821 8.567 8.166 1.00 92.00 92 GLU A N 1
ATOM 706 C CA . GLU A 1 92 ? -7.913 9.346 7.582 1.00 92.00 92 GLU A CA 1
ATOM 707 C C . GLU A 1 92 ? -9.191 8.507 7.435 1.00 92.00 92 GLU A C 1
ATOM 709 O O . GLU A 1 92 ? -10.272 8.943 7.842 1.00 92.00 92 GLU A O 1
ATOM 714 N N . ILE A 1 93 ? -9.078 7.278 6.916 1.00 89.81 93 ILE A N 1
ATOM 715 C CA . ILE A 1 93 ? -10.211 6.348 6.799 1.00 89.81 93 ILE A CA 1
ATOM 716 C C . ILE A 1 93 ? -10.829 6.095 8.174 1.00 89.81 93 ILE A C 1
ATOM 718 O O . ILE A 1 93 ? -12.045 6.217 8.338 1.00 89.81 93 ILE A O 1
ATOM 722 N N . SER A 1 94 ? -10.008 5.769 9.169 1.00 89.31 94 SER A N 1
ATOM 723 C CA . SER A 1 94 ? -10.515 5.383 10.483 1.00 89.31 94 SER A CA 1
ATOM 724 C C . SER A 1 94 ? -11.215 6.555 11.192 1.00 89.31 94 SER A C 1
ATOM 726 O O . SER A 1 94 ? -12.329 6.399 11.693 1.00 89.31 94 SER A O 1
ATOM 728 N N . ARG A 1 95 ? -10.644 7.764 11.114 1.00 87.31 95 ARG A N 1
ATOM 729 C CA . ARG A 1 95 ? -11.171 8.970 11.777 1.00 87.31 95 ARG A CA 1
ATOM 730 C C . ARG A 1 95 ? -12.369 9.600 11.089 1.00 87.31 95 ARG A C 1
ATOM 732 O O . ARG A 1 95 ? -13.269 10.092 11.766 1.00 87.31 95 ARG A O 1
ATOM 739 N N . TYR A 1 96 ? -12.368 9.652 9.760 1.00 86.19 96 TYR A N 1
ATOM 740 C CA . TYR A 1 96 ? -13.357 10.440 9.017 1.00 86.19 96 TYR A CA 1
ATOM 741 C C . TYR A 1 96 ? -14.384 9.591 8.285 1.00 86.19 96 TYR A C 1
ATOM 743 O O . TYR A 1 96 ? -15.506 10.053 8.089 1.00 86.19 96 TYR A O 1
ATOM 751 N N . THR A 1 97 ? -14.024 8.368 7.889 1.00 83.62 97 THR A N 1
ATOM 752 C CA . THR A 1 97 ? -14.951 7.478 7.180 1.00 83.62 97 THR A CA 1
ATOM 753 C C . THR A 1 97 ? -15.696 6.581 8.159 1.00 83.62 97 THR A C 1
ATOM 755 O O . THR A 1 97 ? -16.913 6.513 8.089 1.00 83.62 97 THR A O 1
ATOM 758 N N . LEU A 1 98 ? -14.986 5.940 9.092 1.00 87.19 98 LEU A N 1
ATOM 759 C CA . LEU A 1 98 ? -15.542 4.837 9.887 1.00 87.19 98 LEU A CA 1
ATOM 760 C C . LEU A 1 98 ? -16.018 5.216 11.292 1.00 87.19 98 LEU A C 1
ATOM 762 O O . LEU A 1 98 ? -16.765 4.454 11.901 1.00 87.19 98 LEU A O 1
ATOM 766 N N . ALA A 1 99 ? -15.626 6.379 11.818 1.00 79.69 99 ALA A N 1
ATOM 767 C CA . ALA A 1 99 ? -15.866 6.778 13.211 1.00 79.69 99 ALA A CA 1
ATOM 768 C C . ALA A 1 99 ? -17.339 6.768 13.670 1.00 79.69 99 ALA A C 1
ATOM 770 O O . ALA A 1 99 ? -17.607 6.849 14.865 1.00 79.69 99 ALA A O 1
ATOM 771 N N . LYS A 1 100 ? -18.305 6.699 12.746 1.00 83.31 100 LYS A N 1
ATOM 772 C CA . LYS A 1 100 ? -19.746 6.648 13.055 1.00 83.31 100 LYS A CA 1
ATOM 773 C C . LYS A 1 100 ? -20.437 5.360 12.606 1.00 83.31 100 LYS A C 1
ATOM 775 O O . LYS A 1 100 ? -21.645 5.234 12.805 1.00 83.31 100 LYS A O 1
ATOM 780 N N . ASP A 1 101 ? -19.694 4.428 12.022 1.00 87.62 101 ASP A N 1
ATOM 781 C CA . ASP A 1 101 ? -20.253 3.226 11.400 1.00 87.62 101 ASP A CA 1
ATOM 782 C C . ASP A 1 101 ? -20.293 2.030 12.363 1.00 87.62 101 ASP A C 1
ATOM 784 O O . ASP A 1 101 ? -21.001 1.052 12.116 1.00 87.62 101 ASP A O 1
ATOM 788 N N . PHE A 1 102 ? -19.586 2.130 13.492 1.00 89.19 102 PHE A N 1
ATOM 789 C CA . PHE A 1 102 ? -19.438 1.068 14.482 1.00 89.19 102 PHE A CA 1
ATOM 790 C C . PHE A 1 102 ? -19.978 1.476 15.856 1.00 89.19 102 PHE A C 1
ATOM 792 O O . PHE A 1 102 ? -19.998 2.658 16.205 1.00 89.19 102 PHE A O 1
ATOM 799 N N . ARG A 1 103 ? -20.475 0.500 16.627 1.00 88.06 103 ARG A N 1
ATOM 800 C CA . ARG A 1 103 ? -21.117 0.727 17.933 1.00 88.06 103 ARG A CA 1
ATOM 801 C C . ARG A 1 103 ? -20.273 0.234 19.098 1.00 88.06 103 ARG A C 1
ATOM 803 O O . ARG A 1 103 ? -20.394 0.792 20.187 1.00 88.06 103 ARG A O 1
ATOM 810 N N . HIS A 1 104 ? -19.495 -0.826 18.899 1.00 89.06 104 HIS A N 1
ATOM 811 C CA . HIS A 1 104 ? -18.744 -1.490 19.965 1.00 89.06 104 HIS A CA 1
ATOM 812 C C . HIS A 1 104 ? -17.246 -1.195 19.924 1.00 89.06 104 HIS A C 1
ATOM 814 O O . HIS A 1 104 ? -16.563 -1.444 20.918 1.00 89.06 104 HIS A O 1
ATOM 820 N N . ILE A 1 105 ? -16.741 -0.657 18.814 1.00 91.06 105 ILE A N 1
ATOM 821 C CA . ILE A 1 105 ? -15.346 -0.238 18.668 1.00 91.06 105 ILE A CA 1
ATOM 822 C C . ILE A 1 105 ? -15.236 1.258 18.394 1.00 91.06 105 ILE A C 1
ATOM 824 O O . ILE A 1 105 ? -16.121 1.863 17.790 1.00 91.06 105 ILE A O 1
ATOM 828 N N . ASP A 1 106 ? -14.105 1.825 18.800 1.00 88.06 106 ASP A N 1
ATOM 829 C CA . ASP A 1 106 ? -13.647 3.123 18.325 1.00 88.06 106 ASP A CA 1
ATOM 830 C C . ASP A 1 106 ? -12.574 2.885 17.254 1.00 88.06 106 ASP A C 1
ATOM 832 O O . ASP A 1 106 ? -11.503 2.368 17.578 1.00 88.06 106 ASP A O 1
ATOM 836 N N . PRO A 1 107 ? -12.848 3.189 15.975 1.00 83.94 107 PRO A N 1
ATOM 837 C CA . PRO A 1 107 ? -11.860 3.009 14.926 1.00 83.94 107 PRO A CA 1
ATOM 838 C C . PRO A 1 107 ? -10.799 4.128 14.890 1.00 83.94 107 PRO A C 1
ATOM 840 O O . PRO A 1 107 ? -9.863 3.989 14.107 1.00 83.94 107 PRO A O 1
ATOM 843 N N . SER A 1 108 ? -10.930 5.232 15.646 1.00 80.38 108 SER A N 1
ATOM 844 C CA . SER A 1 108 ? -10.169 6.496 15.475 1.00 80.38 108 SER A CA 1
ATOM 845 C C . SER A 1 108 ? -8.830 6.641 16.220 1.00 80.38 108 SER A C 1
ATOM 847 O O . SER A 1 108 ? -8.602 5.949 17.230 1.00 80.38 108 SER A O 1
#

Secondary structure (DSSP, 8-state):
-EEEE-SS-EEEESS-----------TT-GGGGGTS--SSSHHHHHHHHHHHHHHHHHHTT---HHHHHHHT-------SHHHHHHHHHHHHIIIIIITTT-SS----

Mean predicted aligned error: 5.39 Å

Sequence (108 aa):
AKKVRTGDLEIDYDYLILATGARHSYFGHNDWEKIAPGLKSLEDAIELRRRILMAFEYAEKIDDEAARQAAMTFVIIGGGPTGVEMAGAIAEISRYTLAKDFRHIDPS

Radius of gyration: 20.37 Å; Cα contacts (8 Å, |Δi|>4): 73; chains: 1; bounding box: 41×26×60 Å

pLDDT: mean 91.33, std 4.13, range [76.25, 97.0]

Foldseek 3Di:
DDWDDDPPDIDDDPDDDDDPDDDDDPPPPPVCCVVDPDPDDPVSVVVVVVLQVVLQVVLLPDPDPVVSVVSLDDDQDDPPPVSVVVVVVSVCCQPPPCCPVGDRDRSD

Solvent-accessible surface area (backbone atoms only — not comparable to full-atom values): 6931 Å² total; per-residue (Å²): 133,50,70,49,75,58,100,88,49,77,45,77,49,95,75,86,86,89,79,89,76,83,78,90,78,58,88,88,42,72,76,45,51,84,80,56,67,68,81,85,52,70,67,35,49,54,52,51,54,50,53,56,56,50,25,52,62,50,27,56,74,46,84,52,64,69,61,23,54,56,45,68,58,83,87,78,91,52,87,48,72,71,39,48,52,50,53,51,51,52,53,47,43,21,51,72,68,43,56,80,77,54,89,79,50,82,62,98